Protein AF-A0A8H5WQ08-F1 (afdb_monomer)

Nearest PDB structures (foldseek):
  4cqi-assembly1_A  TM=8.435E-01  e=2.465E-02  Leishmania major
  7n6g-assembly1_3I  TM=6.835E-01  e=5.366E-01  Chlamydomonas reinhardtii
  5xg2-assembly1_A  TM=3.871E-01  e=1.005E+00  Pyrococcus yayanosii CH1

Organism: Fusarium circinatum (NCBI:txid48490)

Solvent-accessible surface area (backbone atoms only — not comparable to full-atom values): 6387 Å² total; per-residue (Å²): 131,81,83,80,50,73,48,56,50,33,42,51,52,39,53,51,47,54,52,49,53,53,50,52,52,53,51,50,55,54,50,51,52,50,50,51,56,53,48,53,30,55,77,68,66,74,48,90,54,89,56,50,69,58,52,49,51,53,52,51,52,49,48,52,55,59,59,57,48,52,62,65,50,50,52,54,43,52,56,35,48,53,52,31,53,53,38,46,56,56,33,61,77,67,69,48,63,65,68,60,55,52,52,38,51,54,50,52,54,53,67,73,74,110

Mean predicted aligned error: 4.15 Å

Structure (mmCIF, N/CA/C/O backbone):
data_AF-A0A8H5WQ08-F1
#
_entry.id   AF-A0A8H5WQ08-F1
#
loop_
_atom_site.group_PDB
_atom_site.id
_atom_site.type_symbol
_atom_site.label_atom_id
_atom_site.label_alt_id
_atom_site.label_comp_id
_atom_site.label_asym_id
_atom_site.label_entity_id
_atom_site.label_seq_id
_atom_site.pdbx_PDB_ins_code
_atom_site.Cartn_x
_atom_site.Cartn_y
_atom_site.Cartn_z
_atom_site.occupancy
_atom_site.B_iso_or_equiv
_atom_site.auth_seq_id
_atom_site.auth_comp_id
_atom_site.auth_asym_id
_atom_site.auth_atom_id
_atom_site.pdbx_PDB_model_num
ATOM 1 N N . MET A 1 1 ? 29.110 -6.614 -6.806 1.00 67.94 1 MET A N 1
ATOM 2 C CA . MET A 1 1 ? 27.967 -6.761 -7.734 1.00 67.94 1 MET A CA 1
ATOM 3 C C . MET A 1 1 ? 27.871 -5.497 -8.571 1.00 67.94 1 MET A C 1
ATOM 5 O O . MET A 1 1 ? 28.199 -4.445 -8.026 1.00 67.94 1 MET A O 1
ATOM 9 N N . PRO A 1 2 ? 27.482 -5.577 -9.854 1.00 78.19 2 PRO A N 1
ATOM 10 C CA . PRO A 1 2 ? 27.200 -4.380 -10.640 1.00 78.19 2 PRO A CA 1
ATOM 11 C C . PRO A 1 2 ? 26.016 -3.604 -10.036 1.00 78.19 2 PRO A C 1
ATOM 13 O O . PRO A 1 2 ? 25.186 -4.204 -9.343 1.00 78.19 2 PRO A O 1
ATOM 16 N N . PRO A 1 3 ? 25.935 -2.282 -10.263 1.00 86.88 3 PRO A N 1
ATOM 17 C CA . PRO A 1 3 ? 24.782 -1.499 -9.843 1.00 86.88 3 PRO A CA 1
ATOM 18 C C . PRO A 1 3 ? 23.510 -1.980 -10.567 1.00 86.88 3 PRO A C 1
ATOM 20 O O . PRO A 1 3 ? 23.592 -2.418 -11.718 1.00 86.88 3 PRO A O 1
ATOM 23 N N . PRO A 1 4 ? 22.335 -1.910 -9.915 1.00 90.88 4 PRO A N 1
ATOM 24 C CA . PRO A 1 4 ? 21.075 -2.270 -10.554 1.00 90.88 4 PRO A CA 1
ATOM 25 C C . PRO A 1 4 ? 20.758 -1.323 -11.721 1.00 90.88 4 PRO A C 1
ATOM 27 O O . PRO A 1 4 ? 21.089 -0.136 -11.681 1.00 90.88 4 PRO A O 1
ATOM 30 N N . SER A 1 5 ? 20.099 -1.852 -12.754 1.00 94.25 5 SER A N 1
ATOM 31 C CA . SER A 1 5 ? 19.630 -1.063 -13.897 1.00 94.25 5 SER A CA 1
ATOM 32 C C . SER A 1 5 ? 18.515 -0.095 -13.486 1.00 94.25 5 SER A C 1
ATOM 34 O O . SER A 1 5 ? 17.841 -0.293 -12.473 1.00 94.25 5 SER A O 1
ATOM 36 N N . GLN A 1 6 ? 18.274 0.938 -14.297 1.00 95.50 6 GLN A N 1
ATOM 37 C CA . GLN A 1 6 ? 17.165 1.870 -14.060 1.00 95.50 6 GLN A CA 1
ATOM 38 C C . GLN A 1 6 ? 15.805 1.161 -14.082 1.00 95.50 6 GLN A C 1
ATOM 40 O O . GLN A 1 6 ? 14.956 1.448 -13.236 1.00 95.50 6 GLN A O 1
ATOM 45 N N . LEU A 1 7 ? 15.633 0.176 -14.971 1.00 96.69 7 LEU A N 1
ATOM 46 C CA . LEU A 1 7 ? 14.446 -0.675 -15.005 1.00 96.69 7 LEU A CA 1
ATOM 47 C C . LEU A 1 7 ? 14.282 -1.456 -13.697 1.00 96.69 7 LEU A C 1
ATOM 49 O O . LEU A 1 7 ? 13.223 -1.402 -13.081 1.00 96.69 7 LEU A O 1
ATOM 53 N N . ALA A 1 8 ? 15.341 -2.115 -13.215 1.00 96.00 8 ALA A N 1
ATOM 54 C CA . ALA A 1 8 ? 15.301 -2.861 -11.959 1.00 96.00 8 ALA A CA 1
ATOM 55 C C . ALA A 1 8 ? 15.000 -1.955 -10.750 1.00 96.00 8 ALA A C 1
ATOM 57 O O . ALA A 1 8 ? 14.241 -2.340 -9.858 1.00 96.00 8 ALA A O 1
ATOM 58 N N . ILE A 1 9 ? 15.548 -0.734 -10.728 1.00 97.31 9 ILE A N 1
ATOM 59 C CA . ILE A 1 9 ? 15.261 0.266 -9.690 1.00 97.31 9 ILE A CA 1
ATOM 60 C C . ILE A 1 9 ? 13.783 0.676 -9.730 1.00 97.31 9 ILE A C 1
ATOM 62 O O . ILE A 1 9 ? 13.124 0.672 -8.688 1.00 97.31 9 ILE A O 1
ATOM 66 N N . ALA A 1 10 ? 13.245 1.001 -10.909 1.00 98.00 10 ALA A N 1
ATOM 67 C CA . ALA A 1 10 ? 11.846 1.395 -11.068 1.00 98.00 10 ALA A CA 1
ATOM 68 C C . ALA A 1 10 ? 10.886 0.257 -10.674 1.00 98.00 10 ALA A C 1
ATOM 70 O O . ALA A 1 10 ? 9.969 0.470 -9.879 1.00 98.00 10 ALA A O 1
ATOM 71 N N . THR A 1 11 ? 11.162 -0.971 -11.124 1.00 98.31 11 THR A N 1
ATOM 72 C CA . THR A 1 11 ? 10.415 -2.185 -10.757 1.00 98.31 11 THR A CA 1
ATOM 73 C C . THR A 1 11 ? 10.429 -2.413 -9.246 1.00 98.31 11 THR A C 1
ATOM 75 O O . THR A 1 11 ? 9.400 -2.702 -8.630 1.00 98.31 11 THR A O 1
ATOM 78 N N . GLY A 1 12 ? 11.595 -2.253 -8.613 1.00 98.06 12 GLY A N 1
ATOM 79 C CA . GLY A 1 12 ? 11.745 -2.362 -7.165 1.00 98.06 12 GLY A CA 1
ATOM 80 C C . GLY A 1 12 ? 10.960 -1.290 -6.404 1.00 98.06 12 GLY A C 1
ATOM 81 O O . GLY A 1 12 ? 10.374 -1.594 -5.365 1.00 98.06 12 GLY A O 1
ATOM 82 N N . SER A 1 13 ? 10.913 -0.062 -6.925 1.00 98.25 13 SER A N 1
ATOM 83 C CA . SER A 1 13 ? 10.165 1.047 -6.324 1.00 98.25 13 SER A CA 1
ATOM 84 C C . SER A 1 13 ? 8.665 0.763 -6.285 1.00 98.25 13 SER A C 1
ATOM 86 O O . SER A 1 13 ? 8.063 0.855 -5.217 1.00 98.25 13 SER A O 1
ATOM 88 N N . VAL A 1 14 ? 8.071 0.358 -7.413 1.00 98.50 14 VAL A N 1
ATOM 89 C CA . VAL A 1 14 ? 6.635 0.030 -7.479 1.00 98.50 14 VAL A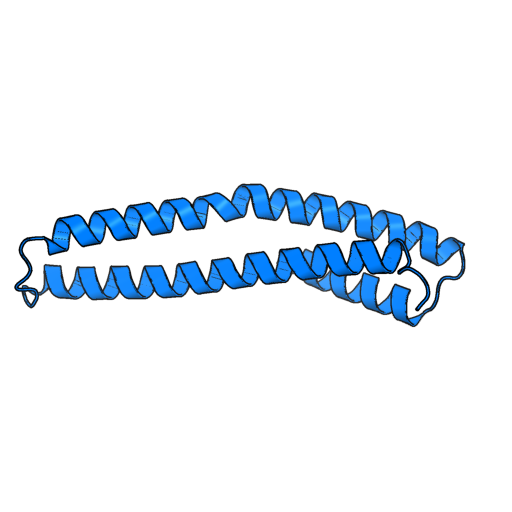 CA 1
ATOM 90 C C . VAL A 1 14 ? 6.305 -1.132 -6.541 1.00 98.50 14 VAL A C 1
ATOM 92 O O . VAL A 1 14 ? 5.393 -1.024 -5.729 1.00 98.50 14 VAL A O 1
ATOM 95 N N . ASN A 1 15 ? 7.102 -2.205 -6.553 1.00 98.31 15 ASN A N 1
ATOM 96 C CA . ASN A 1 15 ? 6.902 -3.343 -5.648 1.00 98.31 15 ASN A CA 1
ATOM 97 C C . ASN A 1 15 ? 6.898 -2.958 -4.163 1.00 98.31 15 ASN A C 1
ATOM 99 O O . ASN A 1 15 ? 6.138 -3.530 -3.384 1.00 98.31 15 ASN A O 1
ATOM 103 N N . ARG A 1 16 ? 7.773 -2.035 -3.744 1.00 98.44 16 ARG A N 1
ATOM 104 C CA . ARG A 1 16 ? 7.819 -1.577 -2.348 1.00 98.44 16 ARG A CA 1
ATOM 105 C C . ARG A 1 16 ? 6.560 -0.805 -1.980 1.00 98.44 16 ARG A C 1
ATOM 107 O O . ARG A 1 16 ? 5.989 -1.091 -0.936 1.00 98.44 16 ARG A O 1
ATOM 114 N N . LEU A 1 17 ? 6.113 0.091 -2.855 1.00 98.38 17 LEU A N 1
ATOM 115 C CA . LEU A 1 17 ? 4.910 0.887 -2.623 1.00 98.38 17 LEU A CA 1
ATOM 116 C C . LEU A 1 17 ? 3.641 0.020 -2.588 1.00 98.38 17 LEU A C 1
ATOM 118 O O . LEU A 1 17 ? 2.810 0.207 -1.710 1.00 98.38 17 LEU A O 1
ATOM 122 N N . LEU A 1 18 ? 3.521 -0.984 -3.466 1.00 98.06 18 LEU A N 1
ATOM 123 C CA . LEU A 1 18 ? 2.395 -1.930 -3.425 1.00 98.06 18 LEU A CA 1
ATOM 124 C C . LEU A 1 18 ? 2.377 -2.755 -2.130 1.00 98.06 18 LEU A C 1
ATOM 126 O O . LEU A 1 18 ? 1.318 -3.028 -1.571 1.00 98.06 18 LEU A O 1
ATOM 130 N N . LYS A 1 19 ? 3.553 -3.158 -1.630 1.00 98.12 19 LYS A N 1
ATOM 131 C CA . LYS A 1 19 ? 3.660 -3.854 -0.337 1.00 98.12 19 LYS A CA 1
ATOM 132 C C . LYS A 1 19 ? 3.302 -2.943 0.834 1.00 98.12 19 LYS A C 1
ATOM 134 O O . LYS A 1 19 ? 2.682 -3.410 1.783 1.00 98.12 19 LYS A O 1
ATOM 139 N N . GLU A 1 20 ? 3.704 -1.678 0.771 1.00 97.88 20 GLU A N 1
ATOM 140 C CA . GLU A 1 20 ? 3.340 -0.660 1.757 1.00 97.88 20 GLU A CA 1
ATOM 141 C C . GLU A 1 20 ? 1.819 -0.457 1.789 1.00 97.88 20 GLU A C 1
ATOM 143 O O . GLU A 1 20 ? 1.218 -0.563 2.855 1.00 97.88 20 GLU A O 1
ATOM 148 N N . GLU A 1 21 ? 1.172 -0.295 0.631 1.00 97.12 21 GLU A N 1
ATOM 149 C CA . GLU A 1 21 ? -0.289 -0.162 0.546 1.00 97.12 21 GLU A CA 1
ATOM 150 C C . GLU A 1 21 ? -1.014 -1.403 1.082 1.00 97.12 21 GLU A C 1
ATOM 152 O O . GLU A 1 21 ? -1.944 -1.282 1.880 1.00 97.12 21 GLU A O 1
ATOM 157 N N . ALA A 1 22 ? -0.553 -2.606 0.723 1.00 97.06 22 ALA A N 1
ATOM 158 C CA . ALA A 1 22 ? -1.109 -3.850 1.253 1.00 97.06 22 ALA A CA 1
ATOM 159 C C . ALA A 1 22 ? -0.957 -3.962 2.783 1.00 97.06 22 ALA A C 1
ATOM 161 O O . ALA A 1 22 ? -1.851 -4.471 3.461 1.00 97.06 22 ALA A O 1
ATOM 162 N N . SER A 1 23 ? 0.157 -3.475 3.341 1.00 97.69 23 SER A N 1
ATOM 163 C CA . SER A 1 23 ? 0.365 -3.439 4.791 1.00 97.69 23 SER A CA 1
ATOM 164 C C . SER A 1 23 ? -0.638 -2.513 5.474 1.00 97.69 23 SER A C 1
ATOM 166 O O . SER A 1 23 ? -1.233 -2.908 6.474 1.00 97.69 23 SER A O 1
ATOM 168 N N . TYR A 1 24 ? -0.873 -1.322 4.916 1.00 97.56 24 TYR A N 1
ATOM 169 C CA . TYR A 1 24 ? -1.866 -0.395 5.457 1.00 97.56 24 TYR A CA 1
ATOM 170 C C . TYR A 1 24 ? -3.294 -0.932 5.343 1.00 97.56 24 TYR A C 1
ATOM 172 O O . TYR A 1 24 ? -4.101 -0.706 6.240 1.00 97.56 24 TYR A O 1
ATOM 180 N N . HIS A 1 25 ? -3.620 -1.685 4.287 1.00 97.56 25 HIS A N 1
ATOM 181 C CA . HIS A 1 25 ? -4.919 -2.360 4.198 1.00 97.56 25 HIS A CA 1
ATOM 182 C C . HIS A 1 25 ? -5.123 -3.352 5.347 1.00 97.56 25 HIS A C 1
ATOM 184 O O . HIS A 1 25 ? -6.161 -3.318 6.005 1.00 97.56 25 HIS A O 1
ATOM 190 N N . LYS A 1 26 ? -4.111 -4.176 5.643 1.00 97.62 26 LYS A N 1
ATOM 191 C CA . LYS A 1 26 ? -4.162 -5.116 6.770 1.00 97.62 26 LYS A CA 1
ATOM 192 C C . LYS A 1 26 ? -4.301 -4.398 8.115 1.00 97.62 26 LYS A C 1
ATOM 194 O O . LYS A 1 26 ? -5.052 -4.846 8.974 1.00 97.62 26 LYS A O 1
ATOM 199 N N . GLU A 1 27 ? -3.590 -3.289 8.298 1.00 96.88 27 GLU A N 1
ATOM 200 C CA . GLU A 1 27 ? -3.676 -2.473 9.513 1.00 96.88 27 GLU A CA 1
ATOM 201 C C . GLU A 1 27 ? -5.088 -1.910 9.717 1.00 96.88 27 GLU A C 1
ATOM 203 O O . GLU A 1 27 ? -5.655 -2.066 10.798 1.00 96.88 27 GLU A O 1
ATOM 208 N N . VAL A 1 28 ? -5.701 -1.367 8.659 1.00 98.12 28 VAL A N 1
ATOM 209 C CA . VAL A 1 28 ? -7.096 -0.900 8.680 1.00 98.12 28 VAL A CA 1
ATOM 210 C C . VAL A 1 28 ? -8.060 -2.020 9.075 1.00 98.12 28 VAL A C 1
ATOM 212 O O . VAL A 1 28 ? -8.899 -1.807 9.946 1.00 98.12 28 VAL A O 1
ATOM 215 N N . 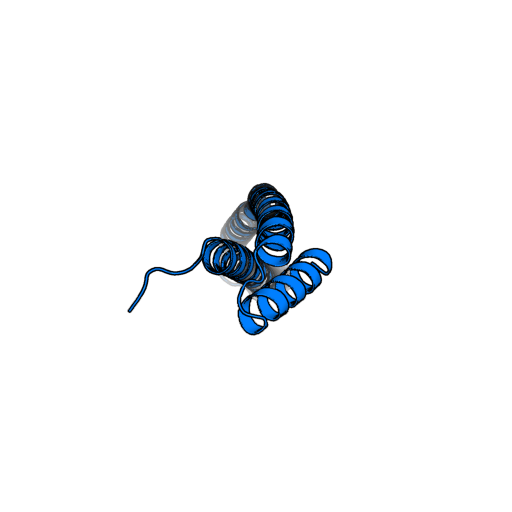GLU A 1 29 ? -7.937 -3.211 8.485 1.00 98.00 29 GLU A N 1
ATOM 216 C CA . GLU A 1 29 ? -8.802 -4.355 8.815 1.00 98.00 29 GLU A CA 1
ATOM 217 C C . GLU A 1 29 ? -8.684 -4.761 10.295 1.00 98.00 29 GLU A C 1
ATOM 219 O O . GLU A 1 29 ? -9.687 -5.007 10.973 1.00 98.00 29 GLU A O 1
ATOM 224 N N . GLU A 1 30 ? -7.457 -4.808 10.822 1.00 96.81 30 GLU A N 1
ATOM 225 C CA . GLU A 1 30 ? -7.194 -5.136 12.224 1.00 96.81 30 GLU A CA 1
ATOM 226 C C . GLU A 1 30 ? -7.750 -4.071 13.182 1.00 96.81 30 GLU A C 1
ATOM 228 O O . GLU A 1 30 ? -8.321 -4.409 14.225 1.00 96.81 30 GLU A O 1
ATOM 233 N N . GLU A 1 31 ? -7.591 -2.788 12.857 1.00 96.19 31 GLU A N 1
ATOM 234 C CA . GLU A 1 31 ? -8.118 -1.671 13.645 1.00 96.19 31 GLU A CA 1
ATOM 235 C C . GLU A 1 31 ? -9.648 -1.624 13.624 1.00 96.19 31 GLU A C 1
ATOM 237 O O . GLU A 1 31 ? -10.272 -1.478 14.678 1.00 96.19 31 GLU A O 1
ATOM 242 N N . GLU A 1 32 ? -10.273 -1.833 12.465 1.00 98.00 32 GLU A N 1
ATOM 243 C CA . GLU A 1 32 ? -11.729 -1.920 12.331 1.00 98.00 32 GLU A CA 1
ATOM 244 C C . GLU A 1 32 ? -12.310 -3.069 13.160 1.00 98.00 32 GLU A C 1
ATOM 246 O O . GLU A 1 32 ? -13.311 -2.884 13.862 1.00 98.00 32 GLU A O 1
ATOM 251 N N . ALA A 1 33 ? -11.660 -4.238 13.154 1.00 97.19 33 ALA A N 1
ATOM 252 C CA . ALA A 1 33 ? -12.064 -5.372 13.980 1.00 97.19 33 ALA A CA 1
ATOM 253 C C . ALA A 1 33 ? -11.977 -5.055 15.485 1.00 97.19 33 ALA A C 1
ATOM 255 O O . ALA A 1 33 ? -12.897 -5.385 16.241 1.00 97.19 33 ALA A O 1
ATOM 256 N N . LYS A 1 34 ? -10.909 -4.376 15.928 1.00 95.00 34 LYS A N 1
ATOM 257 C CA . LYS A 1 34 ? -10.736 -3.948 17.330 1.00 95.00 34 LYS A CA 1
ATOM 258 C C . LYS A 1 34 ? -11.796 -2.929 17.747 1.00 95.00 34 LYS A C 1
ATOM 260 O O . LYS A 1 34 ? -12.416 -3.102 18.796 1.00 95.00 34 LYS A O 1
ATOM 265 N N . ILE A 1 35 ? -12.041 -1.915 16.915 1.00 96.69 35 ILE A N 1
ATOM 266 C CA . ILE A 1 35 ? -13.065 -0.885 17.143 1.00 96.69 35 ILE A CA 1
ATOM 267 C C . ILE A 1 35 ? -14.444 -1.530 17.252 1.00 96.69 35 ILE A C 1
ATOM 269 O O . ILE A 1 35 ? -15.201 -1.212 18.169 1.00 96.69 35 ILE A O 1
ATOM 273 N N . LYS A 1 36 ? -14.767 -2.465 16.351 1.00 96.62 36 LYS A N 1
ATOM 274 C CA . LYS A 1 36 ? -16.035 -3.198 16.382 1.00 96.62 36 LYS A CA 1
ATOM 275 C C . LYS A 1 36 ? -16.196 -3.982 17.685 1.00 96.62 36 LYS A C 1
ATOM 277 O O . LYS A 1 36 ? -17.213 -3.827 18.355 1.00 96.62 36 LYS A O 1
ATOM 282 N N . ALA A 1 37 ? -15.186 -4.757 18.077 1.00 94.12 37 ALA A N 1
ATOM 283 C CA . ALA A 1 37 ? -15.228 -5.539 19.311 1.00 94.12 37 ALA A CA 1
ATOM 284 C C . ALA A 1 37 ? -15.349 -4.653 20.565 1.00 94.12 37 ALA A C 1
ATOM 286 O O . ALA A 1 37 ? -16.079 -4.990 21.496 1.00 94.12 37 ALA A O 1
ATOM 287 N N . LEU A 1 38 ? -14.652 -3.511 20.603 1.00 93.44 38 LEU A N 1
ATOM 288 C CA . LEU A 1 38 ? -14.758 -2.559 21.709 1.00 93.44 38 LEU A CA 1
ATOM 289 C C . LEU A 1 38 ? -16.154 -1.931 21.770 1.00 93.44 38 LEU A C 1
ATOM 291 O O . LEU A 1 38 ? -16.739 -1.848 22.849 1.00 93.44 38 LEU A O 1
ATOM 295 N N . LYS A 1 39 ? -16.705 -1.543 20.618 1.00 94.31 39 LYS A N 1
ATOM 296 C CA . LYS A 1 39 ? -18.055 -0.987 20.520 1.00 94.31 39 LYS A CA 1
ATOM 297 C C . LYS A 1 39 ? -19.116 -1.979 21.005 1.00 94.31 39 LYS A C 1
ATOM 299 O O . LYS A 1 39 ? -19.939 -1.613 21.830 1.00 94.31 39 LYS A O 1
ATOM 304 N N . GLU A 1 40 ? -19.046 -3.241 20.584 1.00 94.06 40 GLU A N 1
ATOM 305 C CA . GLU A 1 40 ? -19.974 -4.293 21.031 1.00 94.06 40 GLU A CA 1
ATOM 306 C C . GLU A 1 40 ? -19.923 -4.515 22.553 1.00 94.06 40 GLU A C 1
ATOM 308 O O . GLU A 1 40 ? -20.960 -4.691 23.197 1.00 94.06 40 GLU A O 1
ATOM 313 N N . LYS A 1 41 ? -18.730 -4.464 23.161 1.00 91.00 41 LYS A N 1
ATOM 314 C CA . LYS A 1 41 ? -18.575 -4.559 24.623 1.00 91.00 41 LYS A CA 1
ATOM 315 C C . LYS A 1 41 ? -19.193 -3.369 25.357 1.00 91.00 41 LYS A C 1
ATOM 317 O O . LYS A 1 41 ? -19.810 -3.565 26.399 1.00 91.00 41 LYS A O 1
ATOM 322 N N . ILE A 1 42 ? -19.032 -2.157 24.821 1.00 90.38 42 ILE A N 1
ATOM 323 C CA . ILE A 1 42 ? -19.646 -0.943 25.380 1.00 90.38 42 ILE A CA 1
ATOM 324 C C . ILE A 1 42 ? -21.173 -1.038 25.283 1.00 90.38 42 ILE A C 1
ATOM 326 O O . ILE A 1 42 ? -21.860 -0.864 26.285 1.00 90.38 42 ILE A O 1
ATOM 330 N N . ASP A 1 43 ? -21.698 -1.376 24.103 1.00 89.44 43 ASP A N 1
ATOM 331 C CA . ASP A 1 43 ? -23.140 -1.418 23.837 1.00 89.44 43 ASP A CA 1
ATOM 332 C C . ASP A 1 43 ? -23.857 -2.518 24.644 1.00 89.44 43 ASP A C 1
ATOM 334 O O . ASP A 1 43 ? -25.011 -2.354 25.038 1.00 89.44 43 ASP A O 1
ATOM 338 N N . SER A 1 44 ? -23.178 -3.636 24.925 1.00 91.06 44 SER A N 1
ATOM 339 C CA . SER A 1 44 ? -23.710 -4.731 25.755 1.00 91.06 44 SER A CA 1
ATOM 340 C C . SER A 1 44 ? -23.602 -4.486 27.264 1.00 91.06 44 SER A C 1
ATOM 342 O O . SER A 1 44 ? -24.080 -5.311 28.042 1.00 91.06 44 SER A O 1
ATOM 344 N N . GLY A 1 45 ? -22.967 -3.390 27.695 1.00 83.25 45 GLY A N 1
ATOM 345 C CA . GLY A 1 45 ? -22.684 -3.127 29.108 1.00 83.25 45 GLY A CA 1
ATOM 346 C C . GLY A 1 45 ? -21.699 -4.122 29.734 1.00 83.25 45 GLY A C 1
ATOM 347 O O . GLY A 1 45 ? -21.526 -4.123 30.946 1.00 83.25 45 GLY A O 1
ATOM 348 N N . ALA A 1 46 ? -21.042 -4.960 28.925 1.00 78.56 46 ALA A N 1
ATOM 349 C CA . ALA A 1 46 ? -20.038 -5.936 29.354 1.00 78.56 46 ALA A CA 1
ATOM 350 C C . ALA A 1 46 ? -18.635 -5.313 29.488 1.00 78.56 46 ALA A C 1
ATOM 352 O O . ALA A 1 46 ? -17.623 -6.017 29.416 1.00 78.56 46 ALA A O 1
ATOM 353 N N . ASN A 1 47 ? -18.567 -3.986 29.607 1.00 76.75 47 ASN A N 1
ATOM 354 C CA . ASN A 1 47 ? -17.335 -3.232 29.731 1.00 76.75 47 ASN A CA 1
ATOM 355 C C . ASN A 1 47 ? -17.371 -2.390 31.008 1.00 76.75 47 ASN A C 1
ATOM 357 O O . ASN A 1 47 ? -18.069 -1.381 31.060 1.00 76.75 47 ASN A O 1
ATOM 361 N N . ASP A 1 48 ? -16.595 -2.809 32.005 1.00 76.44 48 ASP A N 1
ATOM 362 C CA . ASP A 1 48 ? -16.480 -2.127 33.299 1.00 76.44 48 ASP A CA 1
ATOM 363 C C . ASP A 1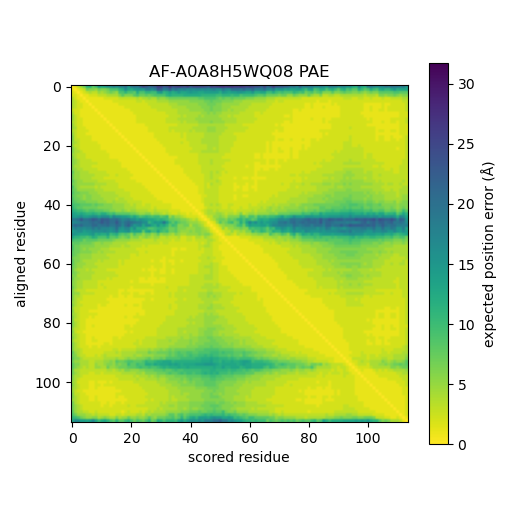 48 ? -15.489 -0.943 33.263 1.00 76.44 48 ASP A C 1
ATOM 365 O O . ASP A 1 48 ? -15.252 -0.294 34.280 1.00 76.44 48 ASP A O 1
ATOM 369 N N . ASP A 1 49 ? -14.882 -0.656 32.104 1.00 82.12 49 ASP A N 1
ATOM 370 C CA . ASP A 1 49 ? -13.965 0.472 31.930 1.00 82.12 49 ASP A CA 1
ATOM 371 C C . ASP A 1 49 ? -14.735 1.771 31.637 1.00 82.12 49 ASP A C 1
ATOM 373 O O . ASP A 1 49 ? -15.241 1.987 30.531 1.00 82.12 49 ASP A O 1
ATOM 377 N N . GLU A 1 50 ? -14.769 2.679 32.616 1.00 82.12 50 GLU A N 1
ATOM 378 C CA . GLU A 1 50 ? -15.370 4.017 32.492 1.00 82.12 50 GLU A CA 1
ATOM 379 C C . GLU A 1 50 ? -14.776 4.831 31.325 1.00 82.12 50 GLU A C 1
ATOM 381 O O . GLU A 1 50 ? -15.451 5.686 30.743 1.00 82.12 50 GLU A O 1
ATOM 386 N N . ASN A 1 51 ? -13.535 4.539 30.918 1.00 91.19 51 ASN A N 1
ATOM 387 C CA . ASN A 1 51 ? -12.861 5.219 29.814 1.00 91.19 51 ASN A CA 1
ATOM 388 C C . ASN A 1 51 ? -13.125 4.581 28.445 1.00 91.19 51 ASN A C 1
ATOM 390 O O . ASN A 1 51 ? -12.643 5.096 27.431 1.00 91.19 51 ASN A O 1
ATOM 394 N N . ALA A 1 52 ? -13.905 3.502 28.358 1.00 90.00 52 ALA A N 1
ATOM 395 C CA . ALA A 1 52 ? -14.088 2.750 27.119 1.00 90.00 52 ALA A CA 1
ATOM 396 C C . ALA A 1 52 ? -14.589 3.609 25.946 1.00 90.00 52 ALA A C 1
ATOM 398 O O . ALA A 1 52 ? -14.117 3.469 24.817 1.00 90.00 52 ALA A O 1
ATOM 399 N N . SER A 1 53 ? -15.497 4.554 26.207 1.00 89.94 53 SER A N 1
ATOM 400 C CA . SER A 1 53 ? -16.006 5.478 25.182 1.00 89.94 53 SER A CA 1
ATOM 401 C C . SER A 1 53 ? -14.940 6.456 24.676 1.00 89.94 53 SER A C 1
ATOM 403 O O . SER A 1 53 ? -14.941 6.825 23.500 1.00 89.94 53 SER A O 1
ATOM 405 N N . PHE A 1 54 ? -14.026 6.888 25.549 1.00 93.94 54 PHE A N 1
ATOM 406 C CA . PHE A 1 54 ? -12.892 7.726 25.160 1.00 93.94 54 PHE A CA 1
ATOM 407 C C . PHE A 1 54 ? -11.886 6.926 24.326 1.00 93.94 54 PHE A C 1
ATOM 409 O O . PHE A 1 54 ? -11.484 7.378 23.253 1.00 93.94 54 PHE A O 1
ATOM 416 N N . MET A 1 55 ? -11.562 5.706 24.763 1.00 93.31 55 MET A N 1
ATOM 417 C CA . MET A 1 55 ? -10.682 4.790 24.034 1.00 93.31 55 MET A CA 1
ATOM 418 C C . MET A 1 55 ? -11.235 4.454 22.643 1.00 93.31 55 MET A C 1
ATOM 420 O O . MET A 1 55 ? -10.484 4.460 21.669 1.00 93.31 55 MET A O 1
ATOM 424 N N . LEU A 1 56 ? -12.551 4.241 22.520 1.00 95.50 56 LEU A N 1
ATOM 425 C CA . LEU A 1 56 ? -13.207 4.006 21.232 1.00 95.50 56 LEU A CA 1
ATOM 426 C C . LEU A 1 56 ? -13.012 5.187 20.274 1.00 95.50 56 LEU A C 1
ATOM 428 O O . LEU A 1 56 ? -12.627 4.984 19.125 1.00 95.50 56 LEU A O 1
ATOM 432 N N . LYS A 1 57 ? -13.229 6.422 20.747 1.00 96.25 57 LYS A N 1
ATOM 433 C CA . LYS A 1 57 ? -13.000 7.629 19.937 1.00 96.25 57 LYS A CA 1
ATOM 434 C C . LYS A 1 57 ? -11.541 7.753 19.513 1.00 96.25 57 LYS A C 1
ATOM 436 O O . LYS A 1 57 ? -11.273 8.068 18.362 1.00 96.25 57 LYS A O 1
ATOM 441 N N . GLN A 1 58 ? -10.600 7.482 20.417 1.00 96.31 58 GLN A N 1
ATOM 442 C CA . GLN A 1 58 ? -9.174 7.532 20.097 1.00 96.31 58 GLN A CA 1
ATOM 443 C C . GLN A 1 58 ? -8.804 6.532 18.995 1.00 96.31 58 GLN A C 1
ATOM 445 O O . GLN A 1 58 ? -8.093 6.893 18.061 1.00 96.31 58 GLN A O 1
ATOM 450 N N . GLN A 1 59 ? -9.312 5.300 19.077 1.00 95.81 59 GLN A N 1
ATOM 451 C CA . GLN A 1 59 ? -9.089 4.283 18.049 1.00 95.81 59 GLN A CA 1
ATOM 452 C C . GLN A 1 59 ? -9.722 4.673 16.710 1.00 95.81 59 GLN A C 1
ATOM 454 O O . GLN A 1 59 ? -9.099 4.489 15.671 1.00 95.81 59 GLN A O 1
ATOM 459 N N . GLN A 1 60 ? -10.922 5.260 16.719 1.00 97.81 60 GLN A N 1
ATOM 460 C CA . GLN A 1 60 ? -11.554 5.776 15.501 1.00 97.81 60 GLN A CA 1
ATOM 461 C C . GLN A 1 60 ? -10.720 6.883 14.848 1.00 97.81 60 GLN A C 1
ATOM 463 O O . GLN A 1 60 ? -10.500 6.841 13.641 1.00 97.81 60 GLN A O 1
ATOM 468 N N . THR A 1 61 ? -10.193 7.823 15.636 1.00 97.56 61 THR A N 1
ATOM 469 C 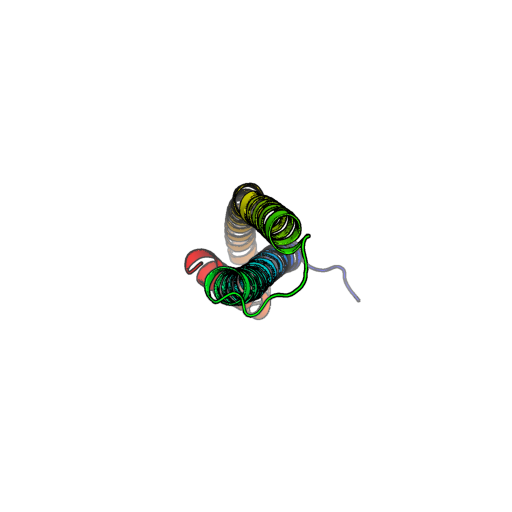CA . THR A 1 61 ? -9.296 8.867 15.124 1.00 97.56 61 THR A CA 1
ATOM 470 C C . THR A 1 61 ? -8.010 8.277 14.543 1.00 97.56 61 THR A C 1
ATOM 472 O O . THR A 1 61 ? -7.567 8.718 13.486 1.00 97.56 61 THR A O 1
ATOM 475 N N . ALA A 1 62 ? -7.413 7.278 15.201 1.00 95.19 62 ALA A N 1
ATOM 476 C CA . ALA A 1 62 ? -6.229 6.591 14.681 1.00 95.19 62 ALA A CA 1
ATOM 477 C C . ALA A 1 62 ? -6.526 5.913 13.332 1.00 95.19 62 ALA A C 1
ATOM 479 O O . ALA A 1 62 ? -5.803 6.138 12.365 1.00 95.19 62 ALA A O 1
ATOM 480 N N . LEU A 1 63 ? -7.658 5.211 13.227 1.00 97.94 63 LEU A N 1
ATOM 481 C CA . LEU A 1 63 ? -8.101 4.587 11.981 1.00 97.94 63 LEU A CA 1
ATOM 482 C C . LEU A 1 63 ? -8.288 5.608 10.848 1.00 97.94 63 LEU A C 1
ATOM 484 O O . LEU A 1 63 ? -7.913 5.351 9.704 1.00 97.94 63 LEU A O 1
ATOM 488 N N . GLU A 1 64 ? -8.870 6.772 11.138 1.00 98.06 64 GLU A N 1
ATOM 489 C CA . GLU A 1 64 ? -9.014 7.851 10.155 1.00 98.06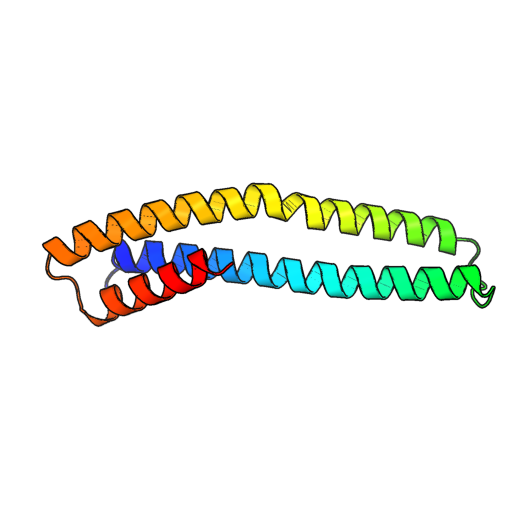 64 GLU A CA 1
ATOM 490 C C . GLU A 1 64 ? -7.655 8.386 9.686 1.00 98.06 64 GLU A C 1
ATOM 492 O O . GLU A 1 64 ? -7.472 8.641 8.494 1.00 98.06 64 GLU A O 1
ATOM 497 N N . GLN A 1 65 ? -6.684 8.506 10.594 1.00 96.44 65 GLN A N 1
ATOM 498 C CA . GLN A 1 65 ? -5.319 8.906 10.254 1.00 96.44 65 GLN A CA 1
ATOM 499 C C . GLN A 1 65 ? -4.629 7.863 9.369 1.00 96.44 65 GLN A C 1
ATOM 501 O O . GLN A 1 65 ? -4.037 8.237 8.356 1.00 96.44 65 GLN A O 1
ATOM 506 N N . THR A 1 66 ? -4.766 6.572 9.681 1.00 95.44 66 THR A N 1
ATOM 507 C CA . THR A 1 66 ? -4.261 5.473 8.844 1.00 95.44 66 THR A CA 1
ATOM 508 C C . THR A 1 66 ? -4.900 5.518 7.454 1.00 95.44 66 THR A C 1
ATOM 510 O O . THR A 1 66 ? -4.209 5.482 6.435 1.00 95.44 66 THR A O 1
ATOM 513 N N . LYS A 1 67 ? -6.224 5.717 7.381 1.00 97.94 67 LYS A N 1
ATOM 514 C CA . LYS A 1 67 ? -6.955 5.858 6.111 1.00 97.94 67 LYS A CA 1
ATOM 515 C C . LYS A 1 67 ? -6.506 7.071 5.290 1.00 97.94 67 LYS A C 1
ATOM 517 O O . LYS A 1 67 ? -6.490 7.010 4.060 1.00 97.94 67 LYS A O 1
ATOM 522 N N . ALA A 1 68 ? -6.102 8.160 5.939 1.00 97.81 68 ALA A N 1
ATOM 523 C CA . ALA A 1 68 ? -5.616 9.352 5.250 1.00 97.81 68 ALA A CA 1
ATOM 524 C C . ALA A 1 68 ? -4.282 9.124 4.507 1.00 97.81 68 ALA A C 1
ATOM 526 O O . ALA A 1 68 ? -3.987 9.858 3.561 1.00 97.81 68 ALA A O 1
ATOM 527 N N . VAL A 1 69 ? -3.499 8.098 4.870 1.00 96.94 69 VAL A N 1
ATOM 528 C CA . VAL A 1 69 ? -2.222 7.768 4.207 1.00 96.94 69 VAL A CA 1
ATOM 529 C C . VAL A 1 69 ? -2.427 7.234 2.784 1.00 96.94 69 VAL A C 1
ATOM 531 O O . VAL A 1 69 ? -1.593 7.490 1.910 1.00 96.94 69 VAL A O 1
ATOM 534 N N . PHE A 1 70 ? -3.549 6.558 2.504 1.00 97.31 70 PHE A N 1
ATOM 535 C CA . PHE A 1 70 ? -3.797 5.945 1.192 1.00 97.31 70 PHE A CA 1
ATOM 536 C C . PHE A 1 70 ? -3.817 6.958 0.050 1.00 97.31 70 PHE A C 1
ATOM 538 O O . PHE A 1 70 ? -3.309 6.661 -1.027 1.00 97.31 70 PHE A O 1
ATOM 545 N N . GLY A 1 71 ? -4.367 8.158 0.261 1.00 97.25 71 GLY A N 1
ATOM 546 C CA . GLY A 1 71 ? -4.446 9.180 -0.787 1.00 97.25 71 GLY A CA 1
ATOM 547 C C . GLY A 1 71 ? -3.062 9.546 -1.346 1.00 97.25 71 GLY A C 1
ATOM 548 O O . GLY A 1 71 ? -2.794 9.298 -2.526 1.00 97.25 71 GLY A O 1
ATOM 549 N N . PRO A 1 72 ? -2.150 10.080 -0.513 1.00 98.00 72 PRO A N 1
ATOM 550 C CA . PRO A 1 72 ? -0.777 10.366 -0.922 1.00 98.00 72 PRO A CA 1
ATOM 551 C C . PRO A 1 72 ? -0.001 9.128 -1.394 1.00 98.00 72 PRO A C 1
ATOM 553 O O . PRO A 1 72 ? 0.819 9.233 -2.307 1.00 98.00 72 PRO A O 1
ATOM 556 N N . LEU A 1 73 ? -0.236 7.954 -0.798 1.00 97.94 73 LEU A N 1
ATOM 557 C CA . LEU A 1 73 ? 0.445 6.720 -1.197 1.00 97.94 73 LEU A CA 1
ATOM 558 C C . LEU A 1 73 ? 0.057 6.283 -2.616 1.00 97.94 73 LEU A C 1
ATOM 560 O O . LEU A 1 73 ? 0.937 6.013 -3.431 1.00 97.94 73 LEU A O 1
ATOM 564 N N . ARG A 1 74 ? -1.234 6.311 -2.955 1.00 97.25 74 ARG A N 1
ATOM 565 C CA . ARG A 1 74 ? -1.729 6.002 -4.306 1.00 97.25 74 ARG A CA 1
ATOM 566 C C . ARG A 1 74 ? -1.200 6.970 -5.354 1.00 97.25 74 ARG A C 1
ATOM 568 O O . ARG A 1 74 ? -0.853 6.548 -6.453 1.00 97.25 74 ARG A O 1
ATOM 575 N N . GLN A 1 75 ? -1.053 8.250 -5.009 1.00 97.94 75 GLN A N 1
ATOM 576 C CA . GLN A 1 75 ? -0.392 9.219 -5.889 1.00 97.94 75 GLN A CA 1
ATOM 577 C C . GLN A 1 75 ? 1.073 8.842 -6.149 1.00 97.94 75 GLN A C 1
ATOM 579 O O . GLN A 1 75 ? 1.517 8.859 -7.295 1.00 97.94 75 GLN A O 1
ATOM 584 N N . LYS A 1 76 ? 1.824 8.446 -5.111 1.00 98.19 76 LYS A N 1
ATOM 585 C CA . LYS A 1 76 ? 3.206 7.962 -5.277 1.00 98.19 76 LYS A CA 1
ATOM 586 C C . LYS A 1 76 ? 3.273 6.694 -6.130 1.00 98.19 76 LYS A C 1
ATOM 588 O O . LYS A 1 76 ? 4.188 6.574 -6.943 1.00 98.19 76 LYS A O 1
ATOM 593 N N . ILE A 1 77 ? 2.323 5.770 -5.963 1.00 98.06 77 ILE A N 1
ATOM 594 C CA . ILE A 1 77 ? 2.217 4.557 -6.784 1.00 98.06 77 ILE A CA 1
ATOM 595 C C . ILE A 1 77 ? 1.985 4.930 -8.247 1.00 98.06 77 ILE A C 1
ATOM 597 O O . ILE A 1 77 ? 2.738 4.463 -9.096 1.00 98.06 77 ILE A O 1
ATOM 601 N N . ALA A 1 78 ? 1.026 5.811 -8.542 1.00 97.94 78 ALA A N 1
ATOM 602 C CA . ALA A 1 78 ? 0.732 6.247 -9.907 1.00 97.94 78 ALA A CA 1
ATOM 603 C C . ALA A 1 78 ? 1.971 6.839 -10.601 1.00 97.94 78 ALA A C 1
ATOM 605 O O . ALA A 1 78 ? 2.352 6.383 -11.677 1.00 97.94 78 ALA A O 1
ATOM 606 N N . VAL A 1 79 ? 2.675 7.757 -9.931 1.00 98.25 79 VAL A N 1
ATOM 607 C CA . VAL A 1 79 ? 3.921 8.349 -10.448 1.00 98.25 79 VAL A CA 1
ATOM 608 C C . VAL A 1 79 ? 5.007 7.287 -10.669 1.00 98.25 79 VAL A C 1
ATOM 610 O O . VAL A 1 79 ? 5.722 7.308 -11.672 1.00 98.25 79 VAL A O 1
ATOM 613 N N . ALA A 1 80 ? 5.156 6.330 -9.749 1.00 98.25 80 ALA A N 1
ATOM 614 C CA . ALA A 1 80 ? 6.139 5.258 -9.893 1.00 98.25 80 ALA A CA 1
ATOM 615 C C . ALA A 1 80 ? 5.793 4.290 -11.040 1.00 98.25 80 ALA A C 1
ATOM 617 O O . ALA A 1 80 ? 6.700 3.794 -11.708 1.00 98.25 80 ALA A O 1
ATOM 618 N N . VAL A 1 81 ? 4.503 4.037 -11.277 1.00 98.38 81 VAL A N 1
ATOM 619 C CA . VAL A 1 81 ? 3.994 3.214 -12.384 1.00 98.38 81 VAL A CA 1
ATOM 620 C C . VAL A 1 81 ? 4.254 3.885 -13.729 1.00 98.38 81 VAL A C 1
ATOM 622 O O . VAL A 1 81 ? 4.740 3.215 -14.639 1.00 98.38 81 VAL A O 1
ATOM 625 N N . GLU A 1 82 ? 3.997 5.189 -13.849 1.00 98.12 82 GLU A N 1
ATOM 626 C CA . GLU A 1 82 ? 4.328 5.966 -15.052 1.00 98.12 82 GLU A CA 1
ATOM 627 C C . GLU A 1 82 ? 5.826 5.884 -15.353 1.00 98.12 82 GLU A C 1
ATOM 629 O O . GLU A 1 82 ? 6.225 5.462 -16.439 1.00 98.12 82 GLU A O 1
ATOM 634 N N . LYS A 1 83 ? 6.667 6.142 -14.345 1.00 98.00 83 LYS A N 1
ATOM 635 C CA . LYS A 1 83 ? 8.123 6.025 -14.483 1.00 98.00 83 LYS A CA 1
ATOM 636 C C . LYS A 1 83 ? 8.569 4.615 -14.880 1.00 98.00 83 LYS A C 1
ATOM 638 O O . LYS A 1 83 ? 9.495 4.465 -15.674 1.00 98.00 83 LYS A O 1
ATOM 643 N N . LEU A 1 84 ? 7.954 3.569 -14.327 1.00 98.38 84 LEU A N 1
ATOM 644 C CA . LEU A 1 84 ? 8.265 2.188 -14.703 1.00 98.38 84 LEU A CA 1
ATOM 645 C C . LEU A 1 84 ? 7.884 1.905 -16.161 1.00 98.38 84 LEU A C 1
ATOM 647 O O . LEU A 1 84 ? 8.656 1.264 -16.869 1.00 98.38 84 LEU A O 1
ATOM 651 N N . ALA A 1 85 ? 6.736 2.403 -16.624 1.00 97.75 85 ALA A N 1
ATOM 652 C CA . ALA A 1 85 ? 6.315 2.258 -18.014 1.00 97.75 85 ALA A CA 1
ATOM 653 C C . ALA A 1 85 ? 7.282 2.961 -18.983 1.00 97.75 85 ALA A C 1
ATOM 655 O O . ALA A 1 85 ? 7.672 2.369 -19.988 1.00 97.75 85 ALA A O 1
ATOM 656 N N . GLU A 1 86 ? 7.735 4.172 -18.650 1.00 97.56 86 GLU A N 1
ATOM 657 C CA . GLU A 1 86 ? 8.752 4.894 -19.426 1.00 97.56 86 GLU A CA 1
ATOM 658 C C . GLU A 1 86 ? 10.082 4.127 -19.483 1.00 97.56 86 GLU A C 1
ATOM 660 O O . GLU A 1 86 ? 10.648 3.930 -20.558 1.00 97.56 86 GLU A O 1
ATOM 665 N N . GLN A 1 87 ? 10.578 3.648 -18.336 1.00 97.25 87 GLN A N 1
ATOM 666 C CA . GLN A 1 87 ? 11.831 2.885 -18.284 1.00 97.25 87 GLN A CA 1
ATOM 667 C C . GLN A 1 87 ? 11.736 1.552 -19.026 1.00 97.25 87 GLN A C 1
ATOM 669 O O . GLN A 1 87 ? 12.732 1.102 -19.595 1.00 97.25 87 GLN A O 1
ATOM 674 N N . LEU A 1 88 ? 10.562 0.920 -19.029 1.00 96.69 88 LEU A N 1
ATOM 675 C CA . LEU A 1 88 ? 10.321 -0.303 -19.782 1.00 96.69 88 LEU A CA 1
ATOM 676 C C . LEU A 1 88 ? 10.430 -0.051 -21.288 1.00 96.69 88 LEU A C 1
ATOM 678 O O . LEU A 1 88 ? 11.163 -0.779 -21.948 1.00 96.69 88 LEU A O 1
ATOM 682 N N . ALA A 1 89 ? 9.791 1.005 -21.803 1.00 96.12 89 ALA A N 1
ATOM 683 C CA . ALA A 1 89 ? 9.861 1.363 -23.221 1.00 96.12 89 ALA A CA 1
ATOM 684 C C . ALA A 1 89 ? 11.311 1.606 -23.680 1.00 96.12 89 ALA A C 1
ATOM 686 O O . ALA A 1 89 ? 11.763 1.011 -24.655 1.00 96.12 89 ALA A O 1
ATOM 687 N N . VAL A 1 90 ? 12.080 2.390 -22.914 1.00 95.62 90 VAL A N 1
ATOM 688 C CA . VAL A 1 90 ? 13.509 2.632 -23.195 1.00 95.62 90 VAL A CA 1
ATOM 689 C C . VAL A 1 90 ? 14.320 1.332 -23.147 1.00 95.62 90 VAL A C 1
ATOM 691 O O . VAL A 1 90 ? 15.213 1.109 -23.960 1.00 95.62 90 VAL A O 1
ATOM 694 N N . SER A 1 91 ? 14.027 0.451 -22.191 1.00 93.50 91 SER A N 1
ATOM 695 C CA . SER A 1 91 ? 14.764 -0.806 -22.023 1.00 93.50 91 SER A CA 1
ATOM 696 C C . SER A 1 91 ? 14.495 -1.805 -23.151 1.00 93.50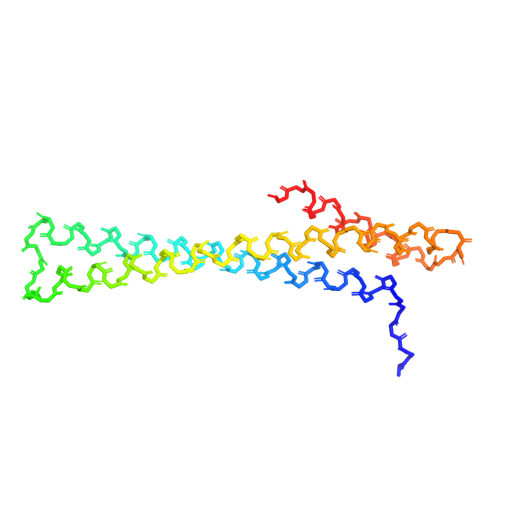 91 SER A C 1
ATOM 698 O O . SER A 1 91 ? 15.403 -2.542 -23.534 1.00 93.50 91 SER A O 1
ATOM 700 N N . GLU A 1 92 ? 13.279 -1.823 -23.700 1.00 90.75 92 GLU A N 1
ATOM 701 C CA . GLU A 1 92 ? 12.932 -2.646 -24.863 1.00 90.75 92 GLU A CA 1
ATOM 702 C C . GLU A 1 92 ? 13.677 -2.183 -26.125 1.00 90.75 92 GLU A C 1
ATOM 704 O O . GLU A 1 92 ? 14.205 -3.020 -26.855 1.00 90.75 92 GLU A O 1
ATOM 709 N N . GLU A 1 93 ? 13.827 -0.871 -26.342 1.00 93.00 93 GLU A N 1
ATOM 710 C CA . GLU A 1 93 ? 14.631 -0.325 -27.450 1.00 93.00 93 GLU A CA 1
ATOM 711 C C . GLU A 1 93 ? 16.122 -0.687 -27.337 1.00 93.00 93 GLU A C 1
ATOM 713 O O . GLU A 1 93 ? 16.805 -0.905 -28.339 1.00 93.00 93 GLU A O 1
ATOM 718 N N . LEU A 1 94 ? 16.631 -0.783 -26.106 1.00 92.56 94 LEU A N 1
ATOM 719 C CA . LEU A 1 94 ? 18.034 -1.087 -25.815 1.00 92.56 94 LEU A CA 1
ATOM 720 C C . LEU A 1 94 ? 18.338 -2.589 -25.704 1.00 92.56 94 LEU A C 1
ATOM 722 O O . LEU A 1 94 ? 19.466 -2.944 -25.361 1.00 92.56 94 LEU A O 1
ATOM 726 N N . ASN A 1 95 ? 17.375 -3.471 -26.002 1.00 89.56 95 ASN A N 1
ATOM 727 C CA . ASN A 1 95 ? 17.503 -4.925 -25.839 1.00 89.56 95 ASN A CA 1
ATOM 728 C C . ASN A 1 95 ? 17.985 -5.318 -24.428 1.00 89.56 95 ASN A C 1
ATOM 730 O O . ASN A 1 95 ? 18.913 -6.115 -24.264 1.00 89.56 95 ASN A O 1
ATOM 734 N N . ALA A 1 96 ? 17.382 -4.713 -23.400 1.00 90.94 96 ALA A N 1
ATOM 735 C CA . ALA A 1 96 ? 17.664 -5.048 -22.010 1.00 90.94 96 ALA A CA 1
ATOM 736 C C . ALA A 1 96 ? 17.390 -6.538 -21.711 1.00 90.94 96 ALA A C 1
ATOM 738 O O . ALA A 1 96 ? 16.616 -7.181 -22.424 1.00 90.94 96 ALA A O 1
ATOM 739 N N . PRO A 1 97 ? 17.989 -7.095 -20.640 1.00 93.38 97 PRO A N 1
ATOM 740 C CA . PRO A 1 97 ? 17.776 -8.487 -20.255 1.00 93.38 97 PRO A CA 1
ATOM 741 C C . PRO A 1 97 ? 16.287 -8.848 -20.137 1.00 93.38 97 PRO A C 1
ATOM 743 O O . PRO A 1 97 ? 15.516 -8.152 -19.469 1.00 93.38 97 PRO A O 1
ATOM 746 N N . GLU A 1 98 ? 15.891 -9.942 -20.791 1.00 93.62 98 GLU A N 1
ATOM 747 C CA . GLU A 1 98 ? 14.491 -10.369 -20.912 1.00 93.62 98 GLU A CA 1
ATOM 748 C C . GLU A 1 98 ? 13.834 -10.613 -19.546 1.00 93.62 98 GLU A C 1
ATOM 750 O O . GLU A 1 98 ? 12.675 -10.262 -19.336 1.00 93.62 98 GLU A O 1
ATOM 755 N N . ASP A 1 99 ? 14.592 -11.128 -18.577 1.00 94.19 99 ASP A N 1
ATOM 756 C CA . ASP A 1 99 ? 14.139 -11.337 -17.202 1.00 94.19 99 ASP A CA 1
ATOM 757 C C . ASP A 1 99 ? 13.713 -10.026 -16.522 1.00 94.19 99 ASP A C 1
ATOM 759 O O . ASP A 1 99 ? 12.685 -9.985 -15.842 1.00 94.19 99 ASP A O 1
ATOM 763 N N . GLN A 1 100 ? 14.450 -8.934 -16.741 1.00 94.00 100 GLN A N 1
ATOM 764 C CA . GLN A 1 100 ? 14.112 -7.622 -16.185 1.00 94.00 100 GLN A CA 1
ATOM 765 C C . GLN A 1 100 ? 12.872 -7.025 -16.856 1.00 94.00 100 GLN A C 1
ATOM 767 O O . GLN A 1 100 ? 12.026 -6.441 -16.174 1.00 94.00 100 GLN A O 1
ATOM 772 N N . VAL A 1 101 ? 12.744 -7.194 -18.175 1.00 96.75 101 VAL A N 1
ATOM 773 C CA . VAL A 1 101 ? 11.577 -6.752 -18.955 1.00 96.75 101 VAL A CA 1
ATOM 774 C C . VAL A 1 101 ? 10.317 -7.498 -18.506 1.00 96.75 101 VAL A C 1
ATOM 776 O O . VAL A 1 101 ? 9.284 -6.869 -18.263 1.00 96.75 101 VAL A O 1
ATOM 779 N N . LEU A 1 102 ? 10.396 -8.820 -18.332 1.00 96.94 102 LEU A N 1
ATOM 780 C CA . LEU A 1 102 ? 9.285 -9.640 -17.843 1.00 96.94 102 LEU A CA 1
ATOM 781 C C . LEU A 1 102 ? 8.857 -9.225 -16.430 1.00 96.94 102 LEU A C 1
ATOM 783 O O . LEU A 1 102 ? 7.676 -8.963 -16.204 1.00 96.94 102 LEU A O 1
ATOM 787 N N . GLN A 1 103 ? 9.805 -9.070 -15.501 1.00 97.06 103 GLN A N 1
ATOM 788 C CA . GLN A 1 103 ? 9.500 -8.625 -14.136 1.00 97.06 103 GLN A CA 1
ATOM 789 C C . GLN A 1 103 ? 8.834 -7.244 -14.108 1.00 97.06 103 GLN A C 1
ATOM 791 O O . GLN A 1 103 ? 7.861 -7.039 -13.381 1.00 97.06 103 GLN A O 1
ATOM 796 N N . ALA A 1 104 ? 9.325 -6.294 -14.906 1.00 97.88 104 ALA A N 1
ATOM 797 C CA . ALA A 1 104 ? 8.726 -4.968 -15.014 1.00 97.88 104 ALA A CA 1
ATOM 798 C C . ALA A 1 104 ? 7.275 -5.032 -15.520 1.00 97.88 104 ALA A C 1
ATOM 800 O O . ALA A 1 104 ? 6.391 -4.396 -14.941 1.00 97.88 104 ALA A O 1
ATOM 801 N N . LYS A 1 105 ? 7.005 -5.843 -16.552 1.00 97.88 105 LYS A N 1
ATOM 802 C CA . LYS A 1 105 ? 5.650 -6.058 -17.089 1.00 97.88 105 LYS A CA 1
ATOM 803 C C . LYS A 1 105 ? 4.709 -6.659 -16.050 1.00 97.88 105 LYS A C 1
ATOM 805 O O . LYS A 1 105 ? 3.603 -6.153 -15.871 1.00 97.88 105 LYS A O 1
ATOM 810 N N . GLU A 1 106 ? 5.143 -7.691 -15.332 1.00 97.69 106 GLU A N 1
ATOM 811 C CA . GLU A 1 106 ? 4.340 -8.304 -14.269 1.00 97.69 106 GLU A CA 1
ATOM 812 C C . GLU A 1 106 ? 3.983 -7.307 -13.164 1.00 97.69 106 GLU A C 1
ATOM 814 O O . GLU A 1 106 ? 2.849 -7.282 -12.682 1.00 97.69 106 GLU A O 1
ATOM 819 N N . VAL A 1 107 ? 4.941 -6.471 -12.759 1.00 97.94 107 VAL A N 1
ATOM 820 C CA . VAL A 1 107 ? 4.726 -5.457 -11.722 1.00 97.94 107 VAL A CA 1
ATOM 821 C C . VAL A 1 107 ? 3.770 -4.369 -12.201 1.00 97.94 107 VAL A C 1
ATOM 823 O O . VAL A 1 107 ? 2.895 -3.970 -11.436 1.00 97.94 107 V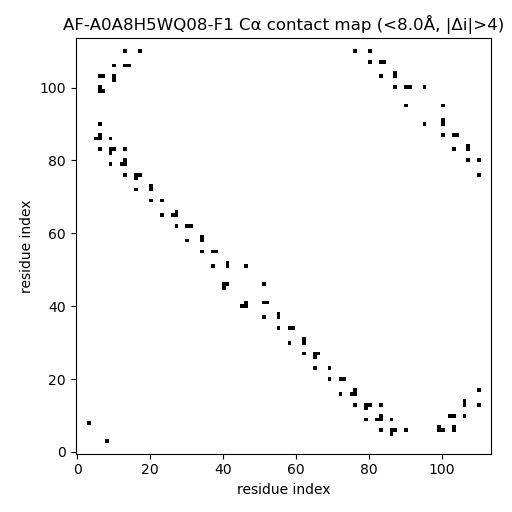AL A O 1
ATOM 826 N N . LEU A 1 108 ? 3.856 -3.943 -13.465 1.00 97.25 108 LEU A N 1
ATOM 827 C CA . LEU A 1 108 ? 2.886 -3.015 -14.055 1.00 97.25 108 LEU A CA 1
ATOM 828 C C . LEU A 1 108 ? 1.472 -3.598 -14.095 1.00 97.25 108 LEU A C 1
ATOM 830 O O . LEU A 1 108 ? 0.515 -2.877 -13.827 1.00 97.25 108 LEU A O 1
ATOM 834 N N . VAL A 1 109 ? 1.322 -4.885 -14.419 1.00 97.06 109 VAL A N 1
ATOM 835 C CA . VAL A 1 109 ? 0.011 -5.553 -14.389 1.00 97.06 109 VAL A CA 1
ATOM 836 C C . VAL A 1 109 ? -0.541 -5.577 -12.966 1.00 97.06 109 VAL A C 1
ATOM 838 O O . VAL A 1 109 ? -1.688 -5.190 -12.760 1.00 97.06 109 VAL A O 1
ATOM 841 N N . LYS A 1 110 ? 0.279 -5.957 -11.976 1.00 95.12 110 LYS A N 1
ATOM 842 C CA . LYS A 1 110 ? -0.117 -5.955 -10.558 1.00 95.12 110 LYS A CA 1
ATOM 843 C C . LYS A 1 110 ? -0.545 -4.565 -10.088 1.00 95.12 110 LYS A C 1
ATOM 845 O O . LYS A 1 110 ? -1.600 -4.441 -9.484 1.00 95.12 110 LYS A O 1
ATOM 850 N N . ALA A 1 111 ? 0.227 -3.530 -10.416 1.00 94.81 111 ALA A N 1
ATOM 851 C CA . ALA A 1 111 ? -0.053 -2.156 -10.002 1.00 94.81 111 ALA A CA 1
ATOM 852 C C . ALA A 1 111 ? -1.297 -1.540 -10.664 1.00 94.81 111 ALA A C 1
ATOM 854 O O . ALA A 1 111 ? -1.840 -0.566 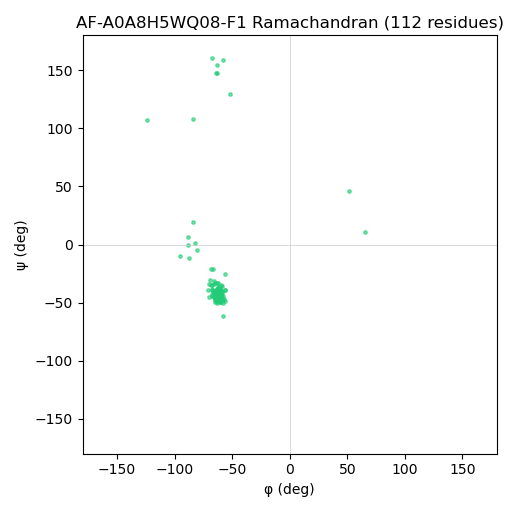-10.163 1.00 94.81 111 ALA A O 1
ATOM 855 N N . LYS A 1 112 ? -1.740 -2.073 -11.808 1.00 90.62 112 LYS A N 1
ATOM 856 C CA . LYS A 1 112 ? -2.981 -1.647 -12.478 1.00 90.62 112 LYS A CA 1
ATOM 857 C C . LYS A 1 112 ? -4.220 -2.390 -11.975 1.00 90.62 112 LYS A C 1
ATOM 859 O O . LYS A 1 112 ? -5.329 -2.020 -12.345 1.00 90.62 112 LYS A O 1
ATOM 864 N N . ALA A 1 113 ? -4.027 -3.464 -11.210 1.00 87.81 113 ALA A N 1
ATOM 865 C CA . ALA A 1 113 ? -5.101 -4.280 -10.653 1.00 87.81 113 ALA A CA 1
ATOM 866 C C . ALA A 1 113 ? -5.483 -3.882 -9.214 1.00 87.81 113 ALA A C 1
ATOM 868 O O . ALA A 1 113 ? -6.479 -4.391 -8.702 1.00 87.81 113 ALA A O 1
ATOM 869 N N . THR A 1 114 ? -4.687 -3.019 -8.576 1.00 69.56 114 THR A N 1
ATOM 870 C CA . THR A 1 114 ? -4.938 -2.387 -7.269 1.00 69.56 114 THR A CA 1
ATOM 871 C C . THR A 1 114 ? -5.740 -1.104 -7.419 1.00 69.56 114 THR A C 1
ATOM 873 O O . THR A 1 114 ? -6.688 -0.904 -6.629 1.00 69.56 114 THR A O 1
#

Secondary structure (DSSP, 8-state):
-PPPPHHHHHHHHHHHHHHHHHHHHHHHHHHHHHHHHHHHHHHTT----TTHHHHHHHHHHHHHHHHHHHHHHHHHHHHHHHHHHHHHHHHHHTT--HHHHHHHHHHHHHHHH-

Sequence (114 aa):
MPPPSQLAIATGSVNRLLKEEASYHKEVEEEEAKIKALKEKIDSGANDDENASFMLKQQQTALEQTKAVFGPLRQKIAVAVEKLAEQLAVSEELNAPEDQVLQAKEVLVKAKAT

InterPro domains:
  IPR004226 Tubulin binding cofactor A [PF02970] (2-108)
  IPR004226 Tubulin binding cofactor A [PTHR21500] (3-112)
  IPR036126 Tubulin binding cofactor A superfamily [SSF46988] (2-110)

Radius of gyration: 21.11 Å; Cα contacts (8 Å, |Δi|>4): 69; chains: 1; bounding box: 52×22×61 Å

pLDDT: mean 94.37, std 5.85, range [67.94, 98.5]

Fol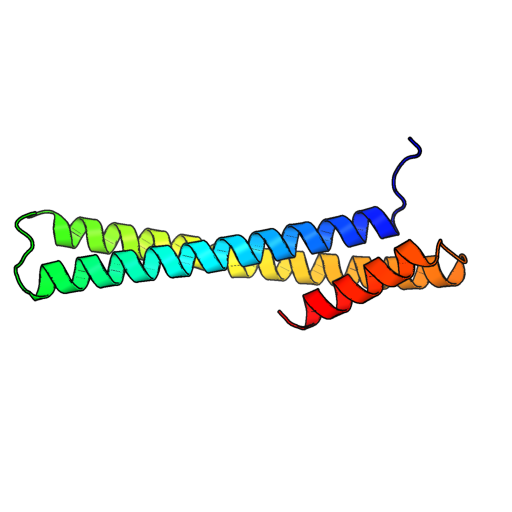dseek 3Di:
DDDDDLLLVLLVQLVVLVVVLVVLVVVLVVLVVVLVVLVVCVVVVVDPDPCSVVVSVVSVVVSVVSVVVVVVSLVSNVVSLVSSVVSLVVCVVVVHDPVSNVSSVVSNVVSVVD